Protein AF-A0A3M2FAD3-F1 (afdb_monomer_lite)

Structure (mmCIF, N/CA/C/O backbone):
data_AF-A0A3M2FAD3-F1
#
_entry.id   AF-A0A3M2FAD3-F1
#
loop_
_atom_site.group_PDB
_atom_site.id
_atom_site.type_symbol
_atom_site.label_atom_id
_atom_site.label_alt_id
_atom_site.label_comp_id
_atom_site.label_asym_id
_atom_site.label_entity_id
_atom_site.label_seq_id
_atom_site.pdbx_PDB_ins_code
_atom_site.Cartn_x
_atom_site.Cartn_y
_atom_site.Cartn_z
_atom_site.occupancy
_atom_site.B_iso_or_equiv
_atom_site.auth_seq_id
_atom_site.auth_comp_id
_atom_site.auth_asym_id
_atom_site.auth_atom_id
_atom_site.pdbx_PDB_model_num
ATOM 1 N N . THR A 1 1 ? 15.592 -10.571 -4.052 1.00 63.78 1 THR A N 1
ATOM 2 C CA . THR A 1 1 ? 14.144 -10.866 -3.947 1.00 63.78 1 THR A CA 1
ATOM 3 C C . THR A 1 1 ? 13.529 -9.901 -2.954 1.00 63.78 1 THR A C 1
ATOM 5 O O . THR A 1 1 ? 14.273 -9.320 -2.173 1.00 63.78 1 THR A O 1
ATOM 8 N N . LEU A 1 2 ? 12.222 -9.634 -3.030 1.00 80.38 2 LEU A N 1
ATOM 9 C CA . LEU A 1 2 ? 11.556 -8.747 -2.069 1.00 80.38 2 LEU A CA 1
ATOM 10 C C . LEU A 1 2 ? 11.166 -9.556 -0.824 1.00 80.38 2 LEU A C 1
ATOM 12 O O . LEU A 1 2 ? 10.389 -10.492 -0.994 1.00 80.38 2 LEU A O 1
ATOM 16 N N . PRO A 1 3 ? 11.625 -9.192 0.391 1.00 80.62 3 PRO A N 1
ATOM 17 C CA . PRO A 1 3 ? 11.392 -9.994 1.600 1.00 80.62 3 PRO A CA 1
ATOM 18 C C . PRO A 1 3 ? 9.914 -10.273 1.902 1.00 80.62 3 PRO A C 1
ATOM 20 O O . PRO A 1 3 ? 9.574 -11.319 2.438 1.00 80.62 3 PRO A O 1
ATOM 23 N N . ILE A 1 4 ? 9.008 -9.366 1.516 1.00 81.75 4 ILE A N 1
ATOM 24 C CA . ILE A 1 4 ? 7.561 -9.555 1.706 1.00 81.75 4 ILE A CA 1
ATOM 25 C C . ILE A 1 4 ? 7.024 -10.806 0.991 1.00 81.75 4 ILE A C 1
ATOM 27 O O . ILE A 1 4 ? 6.089 -11.431 1.478 1.00 81.75 4 ILE A O 1
ATOM 31 N N . LEU A 1 5 ? 7.624 -11.199 -0.139 1.00 84.31 5 LEU A N 1
ATOM 32 C CA . LEU A 1 5 ? 7.202 -12.382 -0.893 1.00 84.31 5 LEU A CA 1
ATOM 33 C C . LEU A 1 5 ? 7.530 -13.687 -0.162 1.00 84.31 5 LEU A C 1
ATOM 35 O O . LEU A 1 5 ? 6.867 -14.687 -0.409 1.00 84.31 5 LEU A O 1
ATOM 39 N N . ASP A 1 6 ? 8.505 -13.671 0.748 1.00 86.12 6 ASP A N 1
ATOM 40 C CA . ASP A 1 6 ? 8.913 -14.856 1.507 1.00 86.12 6 ASP A CA 1
ATOM 41 C C . ASP A 1 6 ? 7.942 -15.162 2.668 1.00 86.12 6 ASP A C 1
ATOM 43 O O . ASP A 1 6 ? 7.976 -16.246 3.249 1.00 86.12 6 ASP A O 1
ATOM 47 N N . HIS A 1 7 ? 7.051 -14.218 2.997 1.00 85.25 7 HIS A N 1
ATOM 48 C CA . HIS A 1 7 ? 6.075 -14.318 4.088 1.00 85.25 7 HIS A CA 1
ATOM 49 C C . HIS A 1 7 ? 4.621 -14.424 3.613 1.00 85.25 7 HIS A C 1
ATOM 51 O O . HIS A 1 7 ? 3.708 -14.468 4.437 1.00 85.25 7 HIS A O 1
ATOM 57 N N . LEU A 1 8 ? 4.393 -14.453 2.299 1.00 89.31 8 LEU A N 1
ATOM 58 C CA . LEU A 1 8 ? 3.063 -14.539 1.706 1.00 89.31 8 LEU A CA 1
ATOM 59 C C . LEU A 1 8 ? 2.878 -15.880 0.986 1.00 89.31 8 LEU A C 1
ATOM 61 O O . LEU A 1 8 ? 3.848 -16.454 0.484 1.00 89.31 8 LEU A O 1
ATOM 65 N N . PRO A 1 9 ? 1.637 -16.397 0.909 1.00 91.12 9 PRO A N 1
ATOM 66 C CA . PRO A 1 9 ? 1.336 -17.510 0.016 1.00 91.12 9 PRO A CA 1
ATOM 67 C C . PRO A 1 9 ? 1.579 -17.104 -1.452 1.00 91.12 9 PRO A C 1
ATOM 69 O O . PRO A 1 9 ? 1.845 -15.938 -1.746 1.00 91.12 9 PRO A O 1
ATOM 72 N N . PRO A 1 10 ? 1.464 -18.033 -2.414 1.00 94.12 10 PRO A N 1
ATOM 73 C CA . PRO A 1 10 ? 1.395 -17.654 -3.819 1.00 94.12 10 PRO A CA 1
ATOM 74 C C . PRO A 1 10 ? 0.262 -16.635 -4.069 1.00 94.12 10 PRO A C 1
ATOM 76 O O . PRO A 1 10 ? -0.817 -16.790 -3.498 1.00 94.12 10 PRO A O 1
ATOM 79 N N . PRO A 1 11 ? 0.482 -15.608 -4.910 1.00 96.38 11 PRO A N 1
ATOM 80 C CA . PRO A 1 11 ? -0.541 -14.618 -5.241 1.00 96.38 11 PRO A CA 1
ATOM 81 C C . PRO A 1 11 ? -1.653 -15.218 -6.102 1.00 96.38 11 PRO A C 1
ATOM 83 O O . PRO A 1 11 ? -1.392 -16.070 -6.954 1.00 96.38 11 PRO A O 1
ATOM 86 N N . ASP A 1 12 ? -2.860 -14.666 -5.980 1.00 97.38 12 ASP A N 1
ATOM 87 C CA . ASP A 1 12 ? -3.997 -15.009 -6.843 1.00 97.38 12 ASP A CA 1
ATOM 88 C C . ASP A 1 12 ? -3.723 -14.606 -8.297 1.00 97.38 12 ASP A C 1
ATOM 90 O O . ASP A 1 12 ? -4.101 -15.291 -9.250 1.00 97.38 12 ASP A O 1
ATOM 94 N N . ARG A 1 13 ? -3.046 -13.464 -8.483 1.00 97.75 13 ARG A N 1
ATOM 95 C CA . ARG A 1 13 ? -2.678 -12.938 -9.801 1.00 97.75 13 ARG A CA 1
ATOM 96 C C . ARG A 1 13 ? -1.436 -12.059 -9.735 1.00 97.75 13 ARG A C 1
ATOM 98 O O . ARG A 1 13 ? -1.292 -11.240 -8.832 1.00 97.75 13 ARG A O 1
ATOM 105 N N . VAL A 1 14 ? -0.588 -12.152 -10.761 1.00 97.81 14 VAL A N 1
ATOM 106 C CA . VAL A 1 14 ? 0.518 -11.208 -10.993 1.00 97.81 14 VAL A CA 1
ATOM 107 C C . VAL A 1 14 ? 0.338 -10.530 -12.345 1.00 97.81 14 VAL A C 1
ATOM 109 O O . VAL A 1 14 ? 0.492 -11.169 -13.388 1.00 97.81 14 VAL A O 1
ATOM 112 N N . GLN A 1 15 ? 0.036 -9.236 -12.325 1.00 98.31 15 GLN A N 1
ATOM 113 C CA . GLN A 1 15 ? -0.016 -8.387 -13.514 1.00 98.31 15 GLN A CA 1
ATOM 114 C C . GLN A 1 15 ? 1.377 -7.823 -13.821 1.00 98.31 15 GLN A C 1
ATOM 116 O O . GLN A 1 15 ? 2.168 -7.587 -12.907 1.00 98.31 15 GLN A O 1
ATOM 121 N N . ARG A 1 16 ? 1.696 -7.650 -15.108 1.00 98.06 16 ARG A N 1
ATOM 122 C CA . ARG A 1 16 ? 2.972 -7.097 -15.574 1.00 98.06 16 ARG A CA 1
ATOM 123 C C . ARG A 1 16 ? 2.716 -6.046 -16.641 1.00 98.06 16 ARG A C 1
ATOM 125 O O . ARG A 1 16 ? 2.146 -6.379 -17.674 1.00 98.06 16 ARG A O 1
ATOM 132 N N . ASP A 1 17 ? 3.208 -4.839 -16.408 1.00 97.50 17 ASP A N 1
ATOM 133 C CA . ASP A 1 17 ? 3.098 -3.719 -17.337 1.00 97.50 17 ASP A CA 1
ATOM 134 C C . ASP A 1 17 ? 4.489 -3.158 -17.631 1.00 97.50 17 ASP A C 1
ATOM 136 O O . ASP A 1 17 ? 5.294 -2.958 -16.722 1.00 97.50 17 ASP A O 1
ATOM 140 N N . THR A 1 18 ? 4.794 -2.902 -18.900 1.00 96.25 18 THR A N 1
ATOM 141 C CA . THR A 1 18 ? 6.047 -2.240 -19.282 1.00 96.25 18 THR A CA 1
ATOM 142 C C . THR A 1 18 ? 5.917 -0.734 -19.130 1.00 96.25 18 THR A C 1
ATOM 144 O O . THR A 1 18 ? 4.932 -0.150 -19.583 1.00 96.25 18 THR A O 1
ATOM 147 N N . ILE A 1 19 ? 6.935 -0.091 -18.570 1.00 94.44 19 ILE A N 1
ATOM 148 C CA . ILE A 1 19 ? 6.985 1.359 -18.388 1.00 94.44 19 ILE A CA 1
ATOM 149 C C . ILE A 1 19 ? 8.330 1.895 -18.876 1.00 94.44 19 ILE A C 1
ATOM 151 O O . ILE A 1 19 ? 9.362 1.258 -18.693 1.00 94.44 19 ILE A O 1
ATOM 155 N N . ARG A 1 20 ? 8.338 3.064 -19.522 1.00 93.25 20 ARG A N 1
ATOM 156 C CA . ARG A 1 20 ? 9.600 3.737 -19.862 1.00 93.25 20 ARG A CA 1
ATOM 157 C C . ARG A 1 20 ? 10.258 4.241 -18.581 1.00 93.25 20 ARG A C 1
ATOM 159 O O . ARG A 1 20 ? 9.572 4.823 -17.741 1.00 93.25 20 ARG A O 1
ATOM 166 N N . ASN A 1 21 ? 11.562 4.025 -18.440 1.00 91.19 21 ASN A N 1
ATOM 167 C CA . ASN A 1 21 ? 12.307 4.580 -17.319 1.00 91.19 21 ASN A CA 1
ATOM 168 C C . ASN A 1 21 ? 12.326 6.116 -17.409 1.00 91.19 21 ASN A C 1
ATOM 170 O O . ASN A 1 21 ? 12.429 6.678 -18.502 1.00 91.19 21 ASN A O 1
ATOM 174 N N . LEU A 1 22 ? 12.196 6.789 -16.263 1.00 87.38 22 LEU A N 1
ATOM 175 C CA . LEU A 1 22 ? 12.127 8.252 -16.200 1.00 87.38 22 LEU A CA 1
ATOM 176 C C . LEU A 1 22 ? 13.485 8.919 -16.474 1.00 87.38 22 LEU A C 1
ATOM 178 O O . LEU A 1 22 ? 13.529 9.999 -17.057 1.00 87.38 22 LEU A O 1
ATOM 182 N N . HIS A 1 23 ? 14.579 8.260 -16.091 1.00 87.81 23 HIS A N 1
ATOM 183 C CA . HIS A 1 23 ? 15.940 8.808 -16.107 1.00 87.81 23 HIS A CA 1
ATOM 184 C C . HIS A 1 23 ? 16.785 8.304 -17.275 1.00 87.81 23 HIS A C 1
ATOM 186 O O . HIS A 1 23 ? 17.708 8.984 -17.717 1.00 87.81 23 HIS A O 1
ATOM 192 N N . VAL A 1 24 ? 16.465 7.120 -17.803 1.00 91.12 24 VAL A N 1
ATOM 193 C CA . VAL A 1 24 ? 17.183 6.470 -18.904 1.00 91.12 24 VAL A CA 1
ATOM 194 C C . VAL A 1 24 ? 16.221 6.256 -20.080 1.00 91.12 24 VAL A C 1
ATOM 196 O O . VAL A 1 24 ? 15.515 5.249 -20.124 1.00 91.12 24 VAL A O 1
ATOM 199 N N . PRO A 1 25 ? 16.188 7.159 -21.080 1.00 89.81 25 PRO A N 1
ATOM 200 C CA . PRO A 1 25 ? 15.177 7.141 -22.145 1.00 89.81 25 PRO A CA 1
ATOM 201 C C . PRO A 1 25 ? 15.113 5.856 -22.986 1.00 89.81 25 PRO A C 1
ATOM 203 O O . PRO A 1 25 ? 14.071 5.551 -23.566 1.00 89.81 25 PRO A O 1
ATOM 206 N N . SER A 1 26 ? 16.219 5.112 -23.081 1.00 92.19 26 SER A N 1
ATOM 207 C CA . SER A 1 26 ? 16.300 3.844 -23.818 1.00 92.19 26 SER A CA 1
ATOM 208 C C . SER A 1 26 ? 15.878 2.624 -22.997 1.00 92.19 26 SER A C 1
ATOM 210 O O . SER A 1 26 ? 15.807 1.525 -23.543 1.00 92.19 26 SER A O 1
ATOM 212 N N . GLN A 1 27 ? 15.638 2.786 -21.695 1.00 93.50 27 GLN A N 1
ATOM 213 C CA . GLN A 1 27 ? 15.317 1.688 -20.795 1.00 93.50 27 GLN A CA 1
ATOM 214 C C . GLN A 1 27 ? 13.802 1.511 -20.665 1.00 93.50 27 GLN A C 1
ATOM 216 O O . GLN A 1 27 ? 13.042 2.462 -20.460 1.00 93.50 27 GLN A O 1
ATOM 221 N N . ILE A 1 28 ? 13.375 0.254 -20.777 1.00 93.94 28 ILE A N 1
ATOM 222 C CA . ILE A 1 28 ? 12.009 -0.182 -20.503 1.00 93.94 28 ILE A CA 1
ATOM 223 C C . ILE A 1 28 ? 12.062 -1.062 -19.261 1.00 93.94 28 ILE A C 1
ATOM 225 O O . ILE A 1 28 ? 12.680 -2.125 -19.268 1.00 93.94 28 ILE A O 1
ATOM 229 N N . ASP A 1 29 ? 11.385 -0.607 -18.220 1.00 95.12 29 ASP A N 1
ATOM 230 C CA . ASP A 1 29 ? 11.233 -1.304 -16.955 1.00 95.12 29 ASP A CA 1
ATOM 231 C C . ASP A 1 29 ? 9.882 -2.012 -16.884 1.00 95.12 29 ASP A C 1
ATOM 233 O O . ASP A 1 29 ? 9.046 -1.932 -17.788 1.00 95.12 29 ASP A O 1
ATOM 237 N N . THR A 1 30 ? 9.667 -2.754 -15.801 1.00 96.69 30 THR A N 1
ATOM 238 C CA . THR A 1 30 ? 8.425 -3.492 -15.570 1.00 96.69 30 THR A CA 1
ATOM 239 C C . THR A 1 30 ? 7.812 -3.106 -14.233 1.00 96.69 30 THR A C 1
ATOM 241 O O . THR A 1 30 ? 8.460 -3.204 -13.197 1.00 96.69 30 THR A O 1
ATOM 244 N N . LEU A 1 31 ? 6.531 -2.762 -14.231 1.00 96.81 31 LEU A N 1
ATOM 245 C CA . LEU A 1 31 ? 5.704 -2.804 -13.033 1.00 96.81 31 LEU A CA 1
ATOM 246 C C . LEU A 1 31 ? 5.155 -4.217 -12.878 1.00 96.81 31 LEU A C 1
ATOM 248 O O . LEU A 1 31 ? 4.594 -4.773 -13.823 1.00 96.81 31 LEU A O 1
ATOM 252 N N . ARG A 1 32 ? 5.318 -4.813 -11.697 1.00 97.38 32 ARG A N 1
ATOM 253 C CA . ARG A 1 32 ? 4.622 -6.053 -11.342 1.00 97.38 32 ARG A CA 1
ATOM 254 C C . ARG A 1 32 ? 3.659 -5.768 -10.204 1.00 97.38 32 ARG A C 1
ATOM 256 O O . ARG A 1 32 ? 4.100 -5.346 -9.139 1.00 97.38 32 ARG A O 1
ATOM 263 N N . THR A 1 33 ? 2.379 -6.033 -10.416 1.00 98.12 33 THR A N 1
ATOM 264 C CA . THR A 1 33 ? 1.348 -5.880 -9.385 1.00 98.12 33 THR A CA 1
ATOM 265 C C . THR A 1 33 ? 0.893 -7.256 -8.930 1.00 98.12 33 THR A C 1
ATOM 267 O O . THR A 1 33 ? 0.438 -8.070 -9.737 1.00 98.12 33 THR A O 1
ATOM 270 N N . TYR A 1 34 ? 1.057 -7.525 -7.640 1.00 97.94 34 TYR A N 1
ATOM 271 C CA . TYR A 1 34 ? 0.658 -8.768 -6.993 1.00 97.94 34 TYR A CA 1
ATOM 272 C C . TYR A 1 34 ? -0.700 -8.560 -6.337 1.00 97.94 34 TYR A C 1
ATOM 274 O O . TYR A 1 34 ? -0.890 -7.594 -5.599 1.00 97.94 34 TYR A O 1
ATOM 282 N N . HIS A 1 35 ? -1.629 -9.466 -6.613 1.00 98.06 35 HIS A N 1
ATOM 283 C CA . HIS A 1 35 ? -2.975 -9.449 -6.061 1.00 98.06 35 HIS A CA 1
ATOM 284 C C . HIS A 1 35 ? -3.178 -10.646 -5.138 1.00 98.06 35 HIS A C 1
ATOM 286 O O . HIS A 1 35 ? -2.892 -11.780 -5.525 1.00 98.06 35 HIS A O 1
ATOM 292 N N . TYR A 1 36 ? -3.705 -10.351 -3.958 1.00 97.50 36 TYR A N 1
ATOM 293 C CA . TYR A 1 36 ? -4.199 -11.281 -2.956 1.00 97.50 36 TYR A CA 1
ATOM 294 C C . TYR A 1 36 ? -5.584 -10.807 -2.514 1.00 97.50 36 TYR A C 1
ATOM 296 O O . TYR A 1 36 ? -5.923 -9.625 -2.674 1.00 97.50 36 TYR A O 1
ATOM 304 N N . ASP A 1 37 ? -6.359 -11.681 -1.884 1.00 96.44 37 ASP A N 1
ATOM 305 C CA . ASP A 1 37 ? -7.570 -11.262 -1.186 1.00 96.44 37 ASP A CA 1
ATOM 306 C C . ASP A 1 37 ? -7.243 -10.251 -0.072 1.00 96.44 37 ASP A C 1
ATOM 308 O O . ASP A 1 37 ? -6.627 -10.582 0.936 1.00 96.44 37 ASP A O 1
ATOM 312 N N . GLY A 1 38 ? -7.629 -8.987 -0.266 1.00 96.69 38 GLY A N 1
ATOM 313 C CA . GLY A 1 38 ? -7.422 -7.921 0.714 1.00 96.69 38 G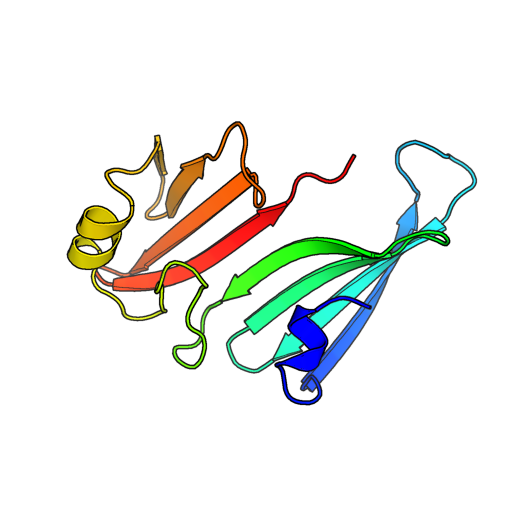LY A CA 1
ATOM 314 C C . GLY A 1 38 ? -6.022 -7.296 0.765 1.00 96.69 38 GLY A C 1
ATOM 315 O O . GLY A 1 38 ? -5.802 -6.424 1.609 1.00 96.69 38 GLY A O 1
ATOM 316 N N . LEU A 1 39 ? -5.100 -7.679 -0.123 1.00 97.44 39 LEU A N 1
ATOM 317 C CA . LEU A 1 39 ? -3.769 -7.076 -0.259 1.00 97.44 39 LEU A CA 1
ATOM 318 C C . LEU A 1 39 ? -3.389 -6.945 -1.737 1.00 97.44 39 LEU A C 1
ATOM 320 O O . LEU A 1 39 ? -3.421 -7.904 -2.503 1.00 97.44 39 LEU A O 1
ATOM 324 N N . VAL A 1 40 ? -2.957 -5.752 -2.129 1.00 97.75 40 VAL A N 1
ATOM 325 C CA . VAL A 1 40 ? -2.368 -5.490 -3.444 1.00 97.75 40 VAL A CA 1
ATOM 326 C C . VAL A 1 40 ? -1.080 -4.717 -3.244 1.00 97.75 40 VAL A C 1
ATOM 328 O O . VAL A 1 40 ? -1.047 -3.776 -2.459 1.00 97.75 40 VAL A O 1
ATOM 331 N N . PHE A 1 41 ? -0.017 -5.081 -3.951 1.00 97.00 41 PHE A N 1
ATOM 332 C CA . PHE A 1 41 ? 1.183 -4.251 -3.978 1.00 97.00 41 PHE A CA 1
ATOM 333 C C . PHE A 1 41 ? 1.843 -4.254 -5.345 1.00 97.00 41 PHE A C 1
ATOM 335 O O . PHE A 1 41 ? 1.814 -5.252 -6.075 1.00 97.00 41 PHE A O 1
ATOM 342 N N . THR A 1 42 ? 2.464 -3.129 -5.675 1.00 97.00 42 THR A N 1
ATOM 343 C CA . THR A 1 42 ? 3.155 -2.919 -6.941 1.00 97.00 42 THR A CA 1
ATOM 344 C C . THR A 1 42 ? 4.640 -2.742 -6.699 1.00 97.00 42 THR A C 1
ATOM 346 O O . THR A 1 42 ? 5.074 -2.021 -5.800 1.00 97.00 42 THR A O 1
ATOM 349 N N . VAL A 1 43 ? 5.435 -3.384 -7.546 1.00 95.94 43 VAL A N 1
ATOM 350 C CA . VAL A 1 43 ? 6.892 -3.311 -7.500 1.00 95.94 43 VAL A CA 1
ATOM 351 C C . VAL A 1 43 ? 7.407 -2.824 -8.843 1.00 95.94 43 VAL A C 1
ATOM 353 O O . VAL A 1 43 ? 6.967 -3.282 -9.900 1.00 95.94 43 VAL A O 1
ATOM 356 N N . TYR A 1 44 ? 8.344 -1.891 -8.794 1.00 94.81 44 TYR A N 1
ATOM 357 C CA . TYR A 1 44 ? 9.095 -1.421 -9.943 1.00 94.81 44 TYR A CA 1
ATOM 358 C C . TYR A 1 44 ? 10.317 -2.314 -10.136 1.00 94.81 44 TYR A C 1
ATOM 360 O O . TYR A 1 44 ? 11.098 -2.516 -9.206 1.00 94.81 44 TYR A O 1
ATOM 368 N N . VAL A 1 45 ? 10.472 -2.881 -11.325 1.00 94.56 45 VAL A N 1
ATOM 369 C CA . VAL A 1 45 ? 11.535 -3.831 -11.654 1.00 94.56 45 VAL A CA 1
ATOM 370 C C . VAL A 1 45 ? 12.387 -3.252 -12.768 1.00 94.56 45 VAL A C 1
ATOM 372 O O . VAL A 1 45 ? 11.898 -3.062 -13.882 1.00 94.56 45 VAL A O 1
ATOM 375 N N . THR A 1 46 ? 13.661 -3.037 -12.458 1.00 91.75 46 THR A N 1
ATOM 376 C CA . THR A 1 46 ? 14.711 -2.682 -13.416 1.00 91.75 46 THR A CA 1
ATOM 377 C C . THR A 1 46 ? 15.629 -3.886 -13.648 1.00 91.75 46 THR A C 1
ATOM 379 O O . THR A 1 46 ? 15.504 -4.897 -12.944 1.00 91.75 46 THR A O 1
ATOM 382 N N . PRO A 1 47 ? 16.584 -3.813 -14.594 1.00 88.38 47 PRO A N 1
ATOM 383 C CA . PRO A 1 47 ? 17.610 -4.846 -14.742 1.00 88.38 47 PRO A CA 1
ATOM 384 C C . PRO A 1 47 ? 18.449 -5.083 -13.473 1.00 88.38 47 PRO A C 1
ATOM 386 O O . PRO A 1 47 ? 18.966 -6.179 -13.277 1.00 88.38 47 PRO A O 1
ATOM 389 N N . GLU A 1 48 ? 18.574 -4.073 -12.610 1.00 88.12 48 GLU A N 1
ATOM 390 C CA . GLU A 1 48 ? 19.476 -4.084 -11.452 1.00 88.12 48 GLU A CA 1
ATOM 391 C C . GLU A 1 48 ? 18.759 -4.374 -10.129 1.00 88.12 48 GLU A C 1
ATOM 393 O O . GLU A 1 48 ? 19.339 -4.975 -9.224 1.00 88.12 48 GLU A O 1
ATOM 398 N N . LYS A 1 49 ? 17.507 -3.921 -9.978 1.00 90.31 49 LYS A N 1
ATOM 399 C CA . LYS A 1 49 ? 16.816 -3.914 -8.683 1.00 90.31 49 LYS A CA 1
ATOM 400 C C . LYS A 1 49 ? 15.303 -4.072 -8.800 1.00 90.31 49 LYS A C 1
ATOM 402 O O . LYS A 1 49 ? 14.689 -3.831 -9.836 1.00 90.31 49 LYS A O 1
ATOM 407 N N . MET A 1 50 ? 14.701 -4.460 -7.677 1.00 91.88 50 MET A N 1
ATOM 408 C CA . MET A 1 50 ? 13.257 -4.414 -7.455 1.00 91.88 50 MET A CA 1
ATOM 409 C C . MET A 1 50 ? 12.976 -3.440 -6.317 1.00 91.88 50 MET A C 1
ATOM 411 O O . MET A 1 50 ? 13.556 -3.576 -5.242 1.00 91.88 50 MET A O 1
ATOM 415 N N . LEU A 1 51 ? 12.089 -2.480 -6.550 1.00 92.06 51 LEU A N 1
ATOM 416 C CA . LEU A 1 51 ? 11.711 -1.454 -5.586 1.00 92.06 51 LEU A CA 1
ATOM 417 C C . LEU A 1 51 ? 10.215 -1.546 -5.310 1.00 92.06 51 LEU A C 1
ATOM 419 O O . LEU A 1 51 ? 9.417 -1.635 -6.242 1.00 92.06 51 LEU A O 1
ATOM 423 N N . MET A 1 52 ? 9.830 -1.536 -4.035 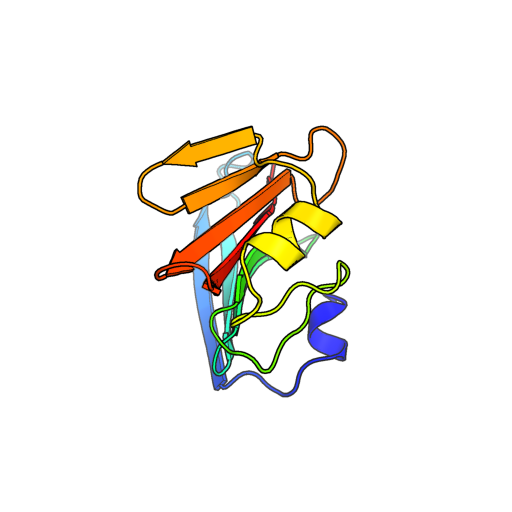1.00 93.56 52 MET A N 1
ATOM 424 C CA . MET A 1 52 ? 8.421 -1.398 -3.673 1.00 93.56 52 MET A CA 1
ATOM 425 C C . MET A 1 52 ? 7.945 -0.012 -4.102 1.00 93.56 52 MET A C 1
ATOM 427 O O . MET A 1 52 ? 8.642 0.966 -3.845 1.00 93.56 52 MET A O 1
ATOM 431 N N . ARG A 1 53 ? 6.787 0.061 -4.760 1.00 93.62 53 ARG A N 1
ATOM 432 C CA . ARG A 1 53 ? 6.165 1.322 -5.181 1.00 93.62 53 ARG A CA 1
ATOM 433 C C . ARG A 1 53 ? 4.992 1.677 -4.283 1.00 93.62 53 ARG A C 1
ATOM 435 O O . ARG A 1 53 ? 4.908 2.791 -3.773 1.00 93.62 53 ARG A O 1
ATOM 442 N N . ASP A 1 54 ? 4.101 0.718 -4.086 1.00 94.94 54 ASP A N 1
ATOM 443 C CA . ASP A 1 54 ? 2.901 0.888 -3.284 1.00 94.94 54 ASP A CA 1
ATOM 444 C C . ASP A 1 54 ? 2.461 -0.441 -2.681 1.00 94.94 54 ASP A C 1
ATOM 446 O O . ASP A 1 54 ? 2.649 -1.502 -3.276 1.00 94.94 54 ASP A O 1
ATOM 450 N N . VAL A 1 55 ? 1.882 -0.363 -1.487 1.00 96.00 55 VAL A N 1
ATOM 451 C CA . VAL A 1 55 ? 1.211 -1.471 -0.807 1.00 96.00 55 VAL A CA 1
ATOM 452 C C . VAL A 1 55 ? -0.144 -0.966 -0.351 1.00 96.00 55 VAL A C 1
ATOM 454 O O . VAL A 1 55 ? -0.216 0.046 0.339 1.00 96.00 55 VAL A O 1
ATOM 457 N N . ARG A 1 56 ? -1.211 -1.683 -0.683 1.00 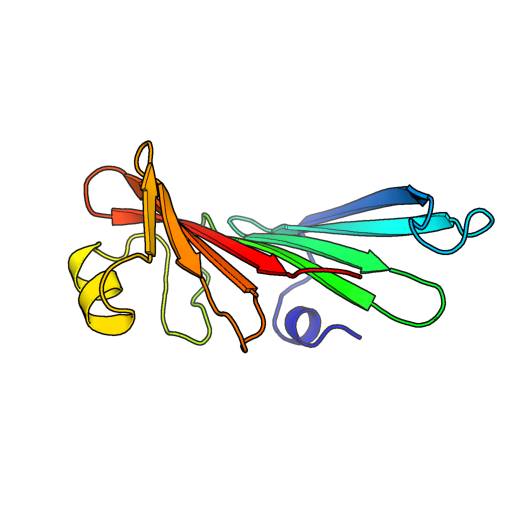97.44 56 ARG A N 1
ATOM 458 C CA . ARG A 1 56 ? -2.575 -1.386 -0.266 1.00 97.44 56 ARG A CA 1
ATOM 459 C C . ARG A 1 56 ? -3.201 -2.598 0.407 1.00 97.44 56 ARG A C 1
ATOM 461 O O . ARG A 1 56 ? -3.299 -3.665 -0.192 1.00 97.44 56 ARG A O 1
ATOM 468 N N . VAL A 1 57 ? -3.686 -2.400 1.625 1.00 97.88 57 VAL A N 1
ATOM 469 C CA . VAL A 1 57 ? -4.404 -3.400 2.416 1.00 97.88 57 VAL A CA 1
ATOM 470 C C . VAL A 1 57 ? -5.850 -2.953 2.589 1.00 97.88 57 VAL A C 1
ATOM 472 O O . VAL A 1 57 ? -6.120 -1.830 3.015 1.00 97.88 57 VAL A O 1
ATOM 475 N N . THR A 1 58 ? -6.780 -3.841 2.256 1.00 97.88 58 THR A N 1
ATOM 476 C CA . THR A 1 58 ? -8.231 -3.665 2.443 1.00 97.88 58 THR A CA 1
ATOM 477 C C . THR A 1 58 ? -8.883 -4.852 3.151 1.00 97.88 58 THR A C 1
ATOM 479 O O . THR A 1 58 ? -10.067 -4.788 3.461 1.00 97.88 58 THR A O 1
ATOM 482 N N . GLY A 1 59 ? -8.145 -5.940 3.388 1.00 95.38 59 GLY A N 1
ATOM 483 C CA . GLY A 1 59 ? -8.624 -7.109 4.125 1.00 95.38 59 GLY A CA 1
ATOM 484 C C . GLY A 1 59 ? -8.089 -7.156 5.559 1.00 95.38 59 GLY A C 1
ATOM 485 O O . GLY A 1 59 ? -6.988 -6.670 5.822 1.00 95.38 59 GLY A O 1
ATOM 486 N N . PRO A 1 60 ? -8.824 -7.783 6.493 1.00 94.75 60 PRO A N 1
ATOM 487 C CA . PRO A 1 60 ? -8.422 -7.874 7.894 1.00 94.75 60 PRO A CA 1
ATOM 488 C C . PRO A 1 60 ? -7.329 -8.924 8.147 1.00 94.75 60 PRO A C 1
ATOM 490 O O . PRO A 1 60 ? -6.867 -9.034 9.272 1.00 94.75 60 PRO A O 1
ATOM 493 N N . ALA A 1 61 ? -6.907 -9.712 7.154 1.00 93.50 61 ALA A N 1
ATOM 494 C CA . ALA A 1 61 ? -5.926 -10.787 7.344 1.00 93.50 61 ALA A CA 1
ATOM 495 C C . ALA A 1 61 ? -4.475 -10.297 7.525 1.00 93.50 61 ALA A C 1
ATOM 497 O O . ALA A 1 61 ? -3.597 -11.096 7.846 1.00 93.50 61 ALA A O 1
ATOM 498 N N . TYR A 1 62 ? -4.215 -9.005 7.310 1.00 93.38 62 TYR A N 1
ATOM 499 C CA . TYR A 1 62 ? -2.867 -8.443 7.291 1.00 93.38 62 TYR A CA 1
ATOM 500 C C . TYR A 1 62 ? -2.681 -7.404 8.387 1.00 93.38 62 TYR A C 1
ATOM 502 O O . TYR A 1 62 ? -3.473 -6.471 8.518 1.00 93.38 62 TYR A O 1
ATOM 510 N N . THR A 1 63 ? -1.579 -7.538 9.118 1.00 92.31 63 THR A N 1
ATOM 511 C CA . THR A 1 63 ? -1.136 -6.571 10.120 1.00 92.31 63 THR A CA 1
ATOM 512 C C . THR A 1 63 ? 0.169 -5.938 9.655 1.00 92.31 63 THR A C 1
ATOM 514 O O . THR A 1 63 ? 1.089 -6.643 9.234 1.00 92.31 63 THR A O 1
ATOM 517 N N . SER A 1 64 ? 0.255 -4.609 9.704 1.00 88.12 64 SER A N 1
ATOM 518 C CA . SER A 1 64 ? 1.485 -3.894 9.359 1.00 88.12 64 SER A CA 1
ATOM 519 C C . SER A 1 64 ? 2.564 -4.080 10.437 1.00 88.12 64 SER A C 1
ATOM 521 O O . SER A 1 64 ? 2.240 -4.448 11.569 1.00 88.12 64 SER A O 1
ATOM 523 N N . PRO A 1 65 ? 3.845 -3.788 10.146 1.00 83.00 65 PRO A N 1
ATOM 524 C CA . PRO A 1 65 ? 4.903 -3.794 11.160 1.00 83.00 65 PRO A CA 1
ATOM 525 C C . PRO A 1 65 ? 4.616 -2.873 12.356 1.00 83.00 65 PRO A C 1
ATOM 527 O O . PRO A 1 65 ? 5.031 -3.157 13.475 1.00 83.00 65 PRO A O 1
ATOM 530 N N . GLU A 1 66 ? 3.873 -1.789 12.137 1.00 85.25 66 GLU A N 1
ATOM 531 C CA . GLU A 1 66 ? 3.400 -0.878 13.181 1.00 85.25 66 GLU A CA 1
ATOM 532 C C . GLU A 1 66 ? 2.139 -1.386 13.899 1.00 85.25 66 GLU A C 1
ATOM 534 O O . GLU A 1 66 ? 1.558 -0.663 14.698 1.00 85.25 66 GLU A O 1
ATOM 539 N N . GLY A 1 67 ? 1.673 -2.608 13.634 1.00 91.62 67 GLY A N 1
ATOM 540 C CA . GLY A 1 67 ? 0.490 -3.176 14.282 1.00 91.62 67 GLY A CA 1
ATOM 541 C C . GLY A 1 67 ? -0.840 -2.599 13.787 1.00 91.62 67 GLY A C 1
ATOM 542 O O . GLY A 1 67 ? -1.838 -2.679 14.506 1.00 91.62 67 GLY A O 1
ATOM 543 N N . LEU A 1 68 ? -0.864 -1.989 12.597 1.00 95.19 68 LEU A N 1
ATOM 544 C CA . LEU A 1 68 ? -2.084 -1.449 11.993 1.00 95.19 68 LEU A CA 1
ATOM 545 C C . LEU A 1 68 ? -2.818 -2.530 11.206 1.00 95.19 68 LEU A C 1
ATOM 547 O O . LEU A 1 68 ? -2.190 -3.365 10.551 1.00 95.19 68 LEU A O 1
ATOM 551 N N . GLN A 1 69 ? -4.147 -2.490 11.233 1.00 97.19 69 GLN A N 1
ATOM 552 C CA . GLN A 1 69 ? -4.993 -3.484 10.576 1.00 97.19 69 GLN A CA 1
ATOM 553 C C . GLN A 1 69 ? -6.323 -2.866 10.137 1.00 97.19 69 GLN A C 1
ATOM 555 O O . GLN A 1 69 ? -6.842 -1.946 10.771 1.00 97.19 69 GLN A O 1
ATOM 560 N N . VAL A 1 70 ? -6.897 -3.395 9.056 1.00 97.88 70 VAL A N 1
ATOM 561 C CA . VAL A 1 70 ? -8.263 -3.055 8.632 1.00 97.88 70 VAL A CA 1
ATOM 562 C C . VAL A 1 70 ? -9.270 -3.467 9.710 1.00 97.88 70 VAL A C 1
ATOM 564 O O . VAL A 1 70 ? -9.173 -4.551 10.279 1.00 97.88 70 VAL A O 1
ATOM 567 N N . GLY A 1 71 ? -10.237 -2.591 9.988 1.00 97.44 71 GLY A N 1
ATOM 568 C CA . GLY A 1 71 ? -11.230 -2.732 11.056 1.00 97.44 71 GLY A CA 1
ATOM 569 C C . GLY A 1 71 ? -10.813 -2.129 12.401 1.00 97.44 71 GLY A C 1
ATOM 570 O O . GLY A 1 71 ? -11.654 -2.006 13.288 1.00 97.44 71 GLY A O 1
ATOM 571 N N . GLN A 1 72 ? -9.552 -1.717 12.566 1.00 96.81 72 GLN A N 1
ATOM 572 C CA . GLN A 1 72 ? -9.096 -1.039 13.781 1.00 96.81 72 GLN A CA 1
ATOM 573 C C . GLN A 1 72 ? -9.808 0.309 13.963 1.00 96.81 72 GLN A C 1
ATOM 575 O O . GLN A 1 72 ? -10.122 0.982 12.981 1.00 96.81 72 GLN A O 1
ATOM 580 N N . SER A 1 73 ? -10.059 0.715 15.211 1.00 96.50 73 SER A N 1
ATOM 581 C CA . SER A 1 73 ? -10.683 2.010 15.481 1.00 96.50 73 SER A CA 1
ATOM 582 C C . SER A 1 73 ? -9.724 3.164 15.181 1.00 96.50 73 SER A C 1
ATOM 584 O O . SER A 1 73 ? -8.509 3.048 15.360 1.00 96.50 73 SER A O 1
ATOM 586 N N . ARG A 1 74 ? -10.265 4.312 14.770 1.00 94.38 74 ARG A N 1
ATOM 587 C CA . ARG A 1 74 ? -9.487 5.543 14.592 1.00 94.38 74 ARG A CA 1
ATOM 588 C C . ARG A 1 74 ? -8.759 5.956 15.867 1.00 94.38 74 ARG A C 1
ATOM 590 O O . ARG A 1 74 ? -7.607 6.370 15.799 1.00 94.38 74 ARG A O 1
ATOM 597 N N . TRP A 1 75 ? -9.406 5.781 17.015 1.00 94.62 75 TRP A N 1
ATOM 598 C CA . TRP A 1 75 ? -8.807 6.054 18.316 1.00 94.62 75 TRP A CA 1
ATOM 599 C C . TRP A 1 75 ? -7.529 5.240 18.544 1.00 94.62 75 TRP A C 1
ATOM 601 O O . TRP A 1 75 ? -6.500 5.804 18.904 1.00 94.62 75 TRP A O 1
ATOM 611 N N . ASP A 1 76 ? -7.558 3.932 18.276 1.00 95.75 76 ASP A N 1
ATOM 612 C CA . ASP A 1 76 ? -6.384 3.068 18.456 1.00 95.75 76 ASP A CA 1
ATOM 613 C C . ASP A 1 76 ? -5.256 3.401 17.474 1.00 95.75 76 ASP A C 1
ATOM 615 O O . ASP A 1 76 ? -4.076 3.245 17.799 1.00 95.75 76 AS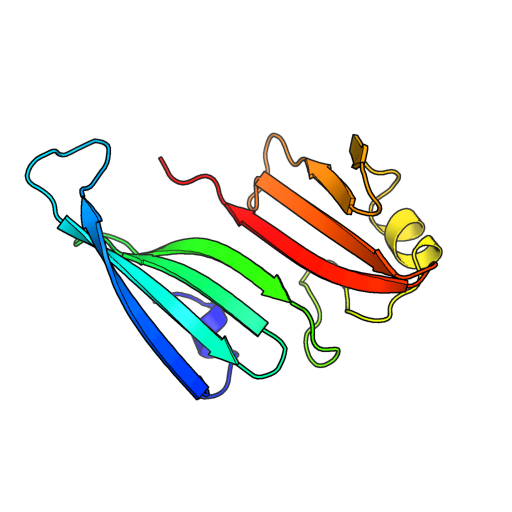P A O 1
ATOM 619 N N . VAL A 1 77 ? -5.608 3.850 16.266 1.00 95.50 77 VAL A N 1
ATOM 620 C CA . VAL A 1 77 ? -4.634 4.316 15.274 1.00 95.50 77 VAL A CA 1
ATOM 621 C C . VAL A 1 77 ? -3.957 5.595 15.757 1.00 95.50 77 VAL A C 1
ATOM 623 O O . VAL A 1 77 ? -2.730 5.645 15.803 1.00 95.50 77 VAL A O 1
ATOM 626 N N . GLU A 1 78 ? -4.727 6.608 16.157 1.00 94.00 78 GLU A N 1
ATOM 627 C CA . GLU A 1 78 ? -4.188 7.892 16.626 1.00 94.00 78 GLU A CA 1
ATOM 628 C C . GLU A 1 78 ? -3.416 7.744 17.944 1.00 94.00 78 GLU A C 1
ATOM 630 O O . GLU A 1 78 ? -2.379 8.377 18.122 1.00 94.00 78 GLU A O 1
ATOM 635 N N . ALA A 1 79 ? -3.838 6.844 18.836 1.00 94.50 79 ALA A N 1
ATOM 636 C CA . ALA A 1 79 ? -3.089 6.513 20.049 1.00 94.50 79 ALA A CA 1
ATOM 637 C C . ALA A 1 79 ? -1.702 5.923 19.745 1.00 94.50 79 ALA A C 1
ATOM 639 O O . ALA A 1 79 ? -0.789 6.030 20.564 1.00 94.50 79 ALA A O 1
ATOM 640 N N . ARG A 1 80 ? -1.539 5.292 18.576 1.00 93.69 80 ARG A N 1
ATOM 641 C CA . ARG A 1 80 ? -0.283 4.670 18.154 1.00 93.69 80 ARG A CA 1
ATOM 642 C C . ARG A 1 80 ? 0.588 5.581 17.299 1.00 93.69 80 ARG A C 1
ATOM 644 O O . ARG A 1 80 ? 1.799 5.605 17.490 1.00 93.69 80 ARG A O 1
ATOM 651 N N . LEU A 1 81 ? -0.008 6.265 16.328 1.00 93.06 81 LEU A N 1
ATOM 652 C CA . LEU A 1 81 ? 0.715 7.063 15.335 1.00 93.06 81 LEU A CA 1
ATOM 653 C C . LEU A 1 81 ? 0.767 8.553 15.685 1.00 93.06 81 LEU A C 1
ATOM 655 O O . LEU A 1 81 ? 1.567 9.278 15.105 1.00 93.06 81 LEU A O 1
ATOM 659 N N . GLY A 1 82 ? -0.072 9.009 16.614 1.00 93.44 82 GLY A N 1
ATOM 660 C CA . GLY A 1 82 ? -0.364 10.424 16.798 1.00 93.44 82 GLY A CA 1
ATOM 661 C C . GLY A 1 82 ? -1.410 10.943 15.799 1.00 93.44 82 GLY A C 1
ATOM 662 O O . GLY A 1 82 ? -2.033 10.161 15.068 1.00 93.44 82 GLY A O 1
ATOM 663 N N . PRO A 1 83 ? -1.644 12.267 15.781 1.00 91.88 83 PRO A N 1
ATOM 664 C CA . PRO A 1 83 ? -2.541 12.892 14.814 1.00 91.88 83 PRO A CA 1
ATOM 665 C C . PRO A 1 83 ? -1.980 12.797 13.381 1.00 91.88 83 PRO A C 1
ATOM 667 O O . PRO A 1 83 ? -0.766 12.705 13.208 1.00 91.88 83 PRO A O 1
ATOM 670 N N . PRO A 1 84 ? -2.840 12.835 12.348 1.00 93.31 84 PRO A N 1
ATOM 671 C CA . PRO A 1 84 ? -2.401 12.888 10.952 1.00 93.31 84 PRO A CA 1
ATOM 672 C C . PRO A 1 84 ? -1.743 14.235 10.609 1.00 93.31 84 PRO A C 1
ATOM 674 O O . PRO A 1 84 ? -2.125 15.274 11.151 1.00 93.31 84 PRO A O 1
ATOM 677 N N . ASP A 1 85 ? -0.852 14.244 9.617 1.00 93.69 85 ASP A N 1
ATOM 678 C CA . ASP A 1 85 ? -0.295 15.477 9.043 1.00 93.69 85 ASP A CA 1
ATOM 679 C C . ASP A 1 85 ? -1.306 16.180 8.128 1.00 93.69 85 ASP A C 1
ATOM 681 O O . ASP A 1 85 ? -1.348 17.409 8.038 1.00 93.69 85 ASP A O 1
ATOM 685 N N . ARG A 1 86 ? -2.142 15.397 7.430 1.00 92.69 86 ARG A N 1
ATOM 686 C CA . ARG A 1 86 ? -3.176 15.897 6.508 1.00 92.69 86 ARG A CA 1
ATOM 687 C C . ARG A 1 86 ? -4.455 15.076 6.612 1.00 92.69 86 ARG A C 1
ATOM 689 O O . ARG A 1 86 ? -4.404 13.862 6.793 1.00 92.69 86 ARG A O 1
ATOM 696 N N . HIS A 1 87 ? -5.606 15.715 6.420 1.00 91.81 87 HIS A N 1
ATOM 697 C CA . HIS A 1 87 ? -6.897 15.032 6.339 1.00 91.81 87 HIS A CA 1
ATOM 698 C C . HIS A 1 87 ? -7.800 15.690 5.291 1.00 91.81 87 HIS A C 1
ATOM 700 O O . HIS A 1 87 ? -8.069 16.888 5.362 1.00 91.81 87 HIS A O 1
ATOM 706 N N . GLU A 1 88 ? -8.290 14.890 4.344 1.00 89.25 88 GLU A N 1
ATOM 707 C CA . GLU A 1 88 ? -9.237 15.319 3.314 1.00 89.25 88 GLU A CA 1
ATOM 708 C C . GLU A 1 88 ? -10.143 14.151 2.903 1.00 89.25 88 GLU A C 1
ATOM 710 O O . GLU A 1 88 ? -9.675 13.036 2.671 1.00 89.25 88 GLU A O 1
ATOM 715 N N . GLY A 1 89 ? -11.458 14.388 2.829 1.00 85.06 89 GLY A N 1
ATOM 716 C CA . GLY A 1 89 ? -12.417 13.409 2.301 1.00 85.06 89 GLY A CA 1
ATOM 717 C C . GLY A 1 89 ? -12.402 12.038 2.997 1.00 85.06 89 GLY A C 1
ATOM 718 O O . GLY A 1 89 ? -12.563 11.022 2.324 1.00 85.06 89 GLY A O 1
ATOM 719 N N . GLY A 1 90 ? -12.155 11.982 4.313 1.00 84.81 90 GLY A N 1
ATOM 720 C CA . GLY A 1 90 ? -12.067 10.723 5.074 1.00 84.81 90 GLY A CA 1
ATOM 721 C C . GLY A 1 90 ? -10.750 9.956 4.894 1.00 84.81 90 GLY A C 1
ATOM 722 O O . GLY A 1 90 ? -10.626 8.819 5.354 1.00 84.81 90 GLY A O 1
ATOM 723 N N . THR A 1 91 ? -9.764 10.568 4.232 1.00 91.50 91 THR A N 1
ATOM 724 C CA . THR A 1 91 ? -8.409 10.034 4.064 1.00 91.50 91 THR A CA 1
ATOM 725 C C . THR A 1 91 ? -7.421 10.832 4.903 1.00 91.50 91 THR A C 1
ATOM 727 O O . THR A 1 91 ? -7.376 12.058 4.835 1.00 91.50 91 THR A O 1
ATOM 730 N N . PHE A 1 92 ? -6.621 10.115 5.681 1.00 94.19 92 PHE A N 1
ATOM 731 C CA . PHE A 1 92 ? -5.692 10.627 6.676 1.00 94.19 92 PHE A CA 1
ATOM 732 C C . PHE A 1 92 ? -4.271 10.302 6.226 1.00 94.19 92 PHE A C 1
ATOM 734 O O . PHE A 1 92 ? -3.949 9.138 5.994 1.00 94.19 92 PHE A O 1
ATOM 741 N N . GLY A 1 93 ? -3.444 11.326 6.046 1.00 93.00 93 GLY A N 1
ATOM 742 C CA . GLY A 1 93 ? -2.056 11.200 5.612 1.00 93.00 93 GLY A CA 1
ATOM 743 C C . GLY A 1 93 ? -1.090 11.328 6.783 1.00 93.00 93 GLY A C 1
ATOM 744 O O . GLY A 1 93 ? -1.198 12.278 7.554 1.00 93.00 93 GLY A O 1
ATOM 745 N N . TYR A 1 94 ? -0.153 10.386 6.862 1.00 92.38 94 TYR A N 1
ATOM 746 C CA . TYR A 1 94 ? 0.968 10.352 7.798 1.00 92.38 94 TYR A CA 1
ATOM 747 C C . TYR A 1 94 ? 2.272 10.358 6.989 1.00 92.38 94 TYR A C 1
ATOM 749 O O . TYR A 1 94 ? 2.658 9.34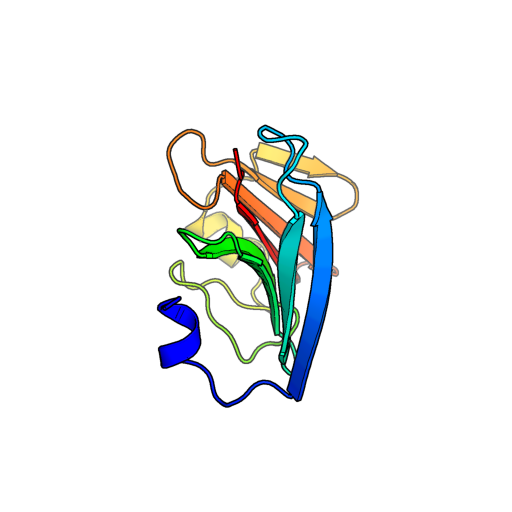0 6.399 1.00 92.38 94 TYR A O 1
ATOM 757 N N . GLU A 1 95 ? 2.907 11.519 6.901 1.00 90.06 95 GLU A N 1
ATOM 758 C CA . GLU A 1 95 ? 4.154 11.758 6.183 1.00 90.06 95 GLU A CA 1
ATOM 759 C C . GLU A 1 95 ? 5.352 11.346 7.039 1.00 90.06 95 GLU A C 1
ATOM 761 O O . GLU A 1 95 ? 5.382 11.510 8.257 1.00 90.06 95 GLU A O 1
ATOM 766 N N . ARG A 1 96 ? 6.363 10.762 6.394 1.00 81.88 96 ARG A N 1
ATOM 767 C CA . ARG A 1 96 ? 7.582 10.303 7.062 1.00 81.88 96 ARG A CA 1
ATOM 768 C C . ARG A 1 96 ? 8.791 10.875 6.336 1.00 81.88 96 ARG A C 1
ATOM 770 O O . ARG A 1 96 ? 9.323 10.247 5.428 1.00 81.88 96 ARG A O 1
ATOM 777 N N . GLU A 1 97 ? 9.233 12.063 6.747 1.00 71.06 97 GLU A N 1
ATOM 778 C CA . GLU A 1 97 ? 10.300 12.821 6.063 1.00 71.06 97 GLU A CA 1
ATOM 779 C C . GLU A 1 97 ? 11.618 12.043 5.892 1.00 71.06 97 GLU A C 1
ATOM 781 O O . GLU A 1 97 ? 12.347 12.269 4.930 1.00 71.06 97 GLU A O 1
ATOM 786 N N . GLN A 1 98 ? 11.935 11.125 6.811 1.00 72.62 98 GLN A N 1
ATOM 787 C CA . GLN A 1 98 ? 13.193 10.363 6.810 1.00 72.62 98 GLN A CA 1
ATOM 788 C C . GLN A 1 98 ? 12.985 8.846 6.918 1.00 72.62 98 GLN A C 1
ATOM 790 O O . GLN A 1 98 ? 13.915 8.118 7.263 1.00 72.62 98 GLN A O 1
ATOM 795 N N . ALA A 1 99 ? 11.771 8.351 6.655 1.00 72.69 99 ALA A N 1
ATOM 796 C CA . ALA A 1 99 ? 11.468 6.927 6.762 1.00 72.69 99 ALA A CA 1
ATOM 797 C C . ALA A 1 99 ? 10.893 6.372 5.458 1.00 72.69 99 ALA A C 1
ATOM 799 O O . ALA A 1 99 ? 10.229 7.062 4.692 1.00 72.69 99 ALA A O 1
ATOM 800 N N . ILE A 1 100 ? 11.141 5.084 5.229 1.00 73.56 100 ILE A N 1
ATOM 801 C CA . ILE A 1 100 ? 10.516 4.321 4.153 1.00 73.56 100 ILE A CA 1
ATOM 802 C C . ILE A 1 100 ? 9.457 3.428 4.800 1.00 73.56 100 ILE A C 1
ATOM 804 O O . ILE A 1 100 ? 9.798 2.676 5.717 1.00 73.56 100 ILE A O 1
ATOM 808 N N . PRO A 1 101 ? 8.195 3.461 4.342 1.00 82.44 101 PRO A N 1
ATOM 809 C CA . PRO A 1 101 ? 7.629 4.274 3.250 1.00 82.44 101 PRO A CA 1
ATOM 810 C C . PRO A 1 101 ? 7.491 5.765 3.592 1.00 82.44 101 PRO A C 1
ATOM 812 O O . PRO A 1 101 ? 7.420 6.120 4.763 1.00 82.44 101 PRO A O 1
ATOM 815 N N . HIS A 1 102 ? 7.406 6.613 2.559 1.00 86.44 102 HIS A N 1
ATOM 816 C CA . HIS A 1 102 ? 7.411 8.081 2.694 1.00 86.44 102 HIS A CA 1
ATOM 817 C C . HIS A 1 102 ? 6.044 8.634 3.116 1.00 86.44 10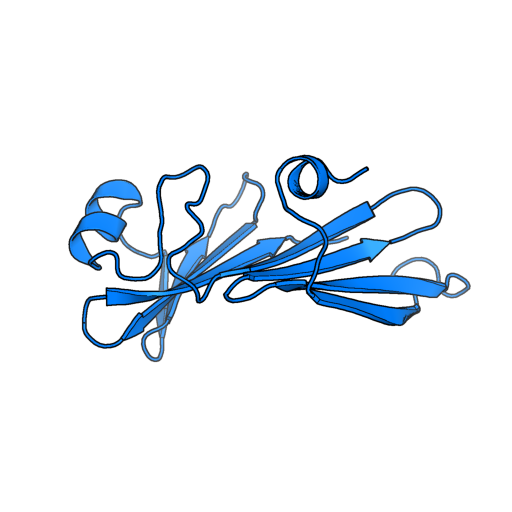2 HIS A C 1
ATOM 819 O O . HIS A 1 102 ? 5.950 9.708 3.706 1.00 86.44 102 HIS A O 1
ATOM 825 N N . LEU A 1 103 ? 4.974 7.904 2.792 1.00 91.38 103 LEU A N 1
ATOM 826 C CA . LEU A 1 103 ? 3.609 8.284 3.122 1.00 91.38 103 LEU A CA 1
ATOM 827 C C . LEU A 1 103 ? 2.790 7.038 3.451 1.00 91.38 103 LEU A C 1
ATOM 829 O O . LEU A 1 103 ? 2.759 6.081 2.676 1.00 91.38 103 LEU A O 1
ATOM 833 N N . LEU A 1 104 ? 2.100 7.085 4.585 1.00 94.56 104 LEU A N 1
ATOM 834 C CA . LEU A 1 104 ? 1.010 6.181 4.925 1.00 94.56 104 LEU A CA 1
ATOM 835 C C . LEU A 1 104 ? -0.307 6.950 4.801 1.00 94.56 104 LEU A C 1
ATOM 837 O O . LEU A 1 104 ? -0.512 7.957 5.473 1.00 94.56 104 LEU A O 1
ATOM 841 N N . ARG A 1 105 ? -1.211 6.472 3.950 1.00 95.88 105 ARG A N 1
ATOM 842 C CA . ARG A 1 105 ? -2.598 6.928 3.883 1.00 95.88 105 ARG A CA 1
ATOM 843 C C . ARG A 1 105 ? -3.504 5.916 4.556 1.00 95.88 105 ARG A C 1
ATOM 845 O O . ARG A 1 105 ? -3.445 4.723 4.265 1.00 95.88 105 ARG A O 1
ATOM 852 N N . ILE A 1 106 ? -4.376 6.407 5.419 1.00 96.56 106 ILE A N 1
ATOM 853 C CA . ILE A 1 106 ? -5.392 5.610 6.095 1.00 96.56 106 ILE A CA 1
ATOM 854 C C . ILE A 1 106 ? -6.749 6.170 5.706 1.00 96.56 106 ILE A C 1
ATOM 856 O O . ILE A 1 106 ? -7.015 7.358 5.882 1.00 96.56 106 ILE A O 1
ATOM 860 N N . ARG A 1 107 ? -7.615 5.324 5.157 1.00 97.06 107 ARG A N 1
ATOM 861 C CA . ARG A 1 107 ? -9.005 5.687 4.886 1.00 97.06 107 ARG A CA 1
ATOM 862 C C . ARG A 1 107 ? -9.882 5.092 5.966 1.00 97.06 107 ARG A C 1
ATOM 864 O O . ARG A 1 107 ? -9.795 3.889 6.219 1.00 97.06 107 ARG A O 1
ATOM 871 N N . PHE A 1 108 ? -10.736 5.917 6.553 1.00 95.12 108 PHE A N 1
ATOM 872 C CA . PHE A 1 108 ? -11.712 5.474 7.538 1.00 95.12 108 PHE A CA 1
ATOM 873 C C . PHE A 1 108 ? -13.106 5.429 6.920 1.00 95.12 108 PHE A C 1
ATOM 875 O O . PHE A 1 108 ? -13.492 6.322 6.163 1.00 95.12 108 PHE A O 1
ATOM 882 N N . ARG A 1 109 ? -13.866 4.390 7.269 1.00 94.06 109 ARG A N 1
ATOM 883 C CA . ARG A 1 109 ? -15.320 4.373 7.125 1.00 94.06 109 ARG A CA 1
ATOM 884 C C . ARG A 1 109 ? -15.902 4.509 8.517 1.00 94.06 109 ARG A C 1
ATOM 886 O O . ARG A 1 109 ? -15.636 3.664 9.373 1.00 94.06 109 ARG A O 1
ATOM 893 N N . GLU A 1 110 ? -16.687 5.565 8.711 1.00 89.56 110 GLU A N 1
ATOM 894 C CA . GLU A 1 110 ? -17.112 5.992 10.046 1.00 89.56 110 GLU A CA 1
ATOM 895 C C . GLU A 1 110 ? -15.857 6.183 10.915 1.00 89.56 110 GLU A C 1
ATOM 897 O O . GLU A 1 110 ? -15.019 7.011 10.565 1.00 89.56 110 GLU A O 1
ATOM 902 N N . ASP A 1 111 ? -15.667 5.367 11.952 1.00 93.31 111 ASP A N 1
ATOM 903 C CA . ASP A 1 111 ? -14.502 5.431 12.844 1.00 93.31 111 ASP A CA 1
ATOM 904 C C . ASP A 1 111 ? -13.614 4.180 12.785 1.00 93.31 111 ASP A C 1
ATOM 906 O O . ASP A 1 111 ? -12.847 3.908 13.710 1.00 93.31 111 ASP A O 1
ATOM 910 N N . THR A 1 112 ? -13.688 3.407 11.698 1.00 96.50 112 THR A N 1
ATOM 911 C CA . THR A 1 112 ? -12.880 2.188 11.521 1.00 96.50 112 THR A CA 1
ATOM 912 C C . THR A 1 112 ? -12.029 2.237 10.259 1.00 96.50 112 THR A C 1
ATOM 914 O O . THR A 1 112 ? -12.442 2.779 9.232 1.00 96.50 112 THR A O 1
ATOM 917 N N . VAL A 1 113 ? -10.815 1.686 10.333 1.00 97.56 113 VAL A N 1
ATOM 918 C CA . VAL A 1 113 ? -9.892 1.594 9.196 1.00 97.56 113 VAL A CA 1
ATOM 919 C C . VAL A 1 113 ? -10.534 0.756 8.095 1.00 97.56 113 VAL A C 1
ATOM 921 O O . VAL A 1 113 ? -10.778 -0.434 8.270 1.00 97.56 113 VAL A O 1
ATOM 924 N N . GLU A 1 114 ? -10.750 1.359 6.934 1.00 97.75 114 GLU A N 1
ATOM 925 C CA . GLU A 1 114 ? -11.266 0.686 5.741 1.00 97.75 114 GLU A CA 1
ATOM 926 C C . GLU A 1 114 ? -10.136 0.309 4.775 1.00 97.75 114 GLU A C 1
ATOM 928 O O . GLU A 1 114 ? -10.227 -0.680 4.049 1.00 97.75 114 GLU A O 1
ATOM 933 N N . ALA A 1 115 ? -9.072 1.113 4.726 1.00 97.75 115 ALA A N 1
ATOM 934 C CA . ALA A 1 115 ? -7.902 0.824 3.910 1.00 97.75 115 ALA A CA 1
ATOM 935 C C . ALA A 1 115 ? -6.636 1.452 4.490 1.00 97.75 115 ALA A C 1
ATOM 937 O O . ALA A 1 115 ? -6.672 2.562 5.023 1.00 97.75 115 ALA A O 1
ATOM 938 N N . LEU A 1 116 ? -5.520 0.756 4.297 1.00 97.62 116 LEU A N 1
ATOM 939 C CA . LEU A 1 116 ? -4.169 1.240 4.560 1.00 97.62 116 LEU A CA 1
ATOM 940 C C . LEU A 1 116 ? -3.407 1.251 3.235 1.00 97.62 116 LEU A C 1
ATOM 942 O O . LEU A 1 116 ? -3.456 0.271 2.492 1.00 97.62 116 LEU A O 1
ATOM 946 N N . GLU A 1 117 ? -2.719 2.342 2.928 1.00 96.75 117 GLU A N 1
ATOM 947 C CA . GLU A 1 117 ? -1.909 2.479 1.722 1.00 96.75 117 GLU A CA 1
ATOM 948 C C . GLU A 1 117 ? -0.547 3.077 2.074 1.00 96.75 117 GLU A C 1
ATOM 950 O O . GLU A 1 117 ? -0.458 4.185 2.595 1.00 96.75 117 GLU A O 1
ATOM 955 N N . TRP A 1 118 ? 0.523 2.352 1.769 1.00 95.56 118 TRP A N 1
ATOM 956 C CA . TRP A 1 118 ? 1.891 2.831 1.899 1.00 95.56 118 TRP A CA 1
ATOM 957 C C . TRP A 1 118 ? 2.438 3.168 0.525 1.00 95.56 118 TRP A C 1
ATOM 959 O O . TRP A 1 118 ? 2.408 2.336 -0.382 1.00 95.56 118 TRP A O 1
ATOM 969 N N . LEU A 1 119 ? 2.973 4.376 0.393 1.00 93.44 119 LEU A N 1
ATOM 970 C CA . LEU A 1 119 ? 3.551 4.887 -0.839 1.00 93.44 119 LEU A CA 1
ATOM 971 C C . LEU A 1 119 ? 5.051 5.097 -0.660 1.00 93.44 119 LEU A C 1
ATOM 973 O O . LEU A 1 119 ? 5.526 5.714 0.300 1.00 93.44 119 LEU A O 1
ATOM 977 N N . PHE A 1 120 ? 5.797 4.557 -1.613 1.00 91.25 120 PHE A N 1
ATOM 978 C CA . PHE A 1 120 ? 7.245 4.574 -1.640 1.00 91.25 120 PHE A CA 1
ATOM 979 C C . PHE A 1 120 ? 7.668 5.494 -2.780 1.00 91.25 120 PHE A C 1
ATOM 981 O O . PHE A 1 120 ? 7.260 5.303 -3.927 1.00 91.25 120 PHE A O 1
ATOM 988 N N . TYR A 1 121 ? 8.464 6.514 -2.465 1.00 83.62 121 TYR A N 1
ATOM 989 C CA . TYR A 1 121 ? 9.072 7.337 -3.498 1.00 83.62 121 TYR A CA 1
ATOM 990 C C . TYR A 1 121 ? 10.115 6.504 -4.251 1.00 83.62 121 TYR A C 1
ATOM 992 O O . TYR A 1 121 ? 10.946 5.831 -3.636 1.00 83.62 121 TYR A O 1
ATOM 1000 N N . ILE A 1 122 ? 10.025 6.519 -5.579 1.00 80.25 122 ILE A N 1
ATOM 1001 C CA . ILE A 1 122 ? 10.975 5.871 -6.478 1.00 80.25 122 ILE A CA 1
ATOM 1002 C C . ILE A 1 122 ? 11.563 6.975 -7.345 1.00 80.25 122 ILE A C 1
ATOM 1004 O O . ILE A 1 122 ? 10.834 7.589 -8.125 1.00 80.25 122 ILE A O 1
ATOM 1008 N N . ASP A 1 123 ? 12.866 7.171 -7.190 1.00 72.88 123 ASP A N 1
ATOM 1009 C CA . ASP A 1 123 ? 13.726 7.980 -8.051 1.00 72.88 123 ASP A CA 1
ATOM 1010 C C . ASP A 1 123 ? 14.784 7.069 -8.678 1.00 72.88 123 ASP A C 1
ATOM 1012 O O . ASP A 1 123 ? 15.359 6.208 -7.959 1.00 72.88 123 ASP A O 1
#

Foldseek 3Di:
DDVVVVVDDQFPDKDKDWDQDPPDRPFIWIWIWGHDVQKIWIWIGGPVDIHTFKIKGQDQPDADPLRDGFFDFLVVVCVRLNAAPDDDPQKGWHADVPDPQGIWIFHDDPGTTRMIMGGRDDD

Secondary structure (DSSP, 8-state):
--GGGGGS---SEEEEEEEE-SS-TT-EEEEEEEEETTEEEEEEE-SS-EEEEEEEE-STT-B-TT--BTT-BHHHHHHHH-S-SEEETTEEEEE-TTSSSSEEEEEEETTEEEEEEEE----

Sequence (123 aa):
TLPILDHLPPPDRVQRDTIRNLHVPSQIDTLRTYHYDGLVFTVYVTPEKMLMRDVRVTGPAYTSPEGLQVGQSRWDVEARLGPPDRHEGGTFGYEREQAIPHLLRIRFREDTVEALEWLFYID

Radius of gyration: 15.72 Å; chains: 1; bounding box: 37×34×44 Å

pLDDT: mean 91.95, std 6.55, range [63.78, 98.31]